Protein AF-A0A9Q1D8T6-F1 (afdb_monomer_lite)

Structure (mmCIF, N/CA/C/O backbone):
data_AF-A0A9Q1D8T6-F1
#
_entry.id   AF-A0A9Q1D8T6-F1
#
loop_
_atom_site.group_PDB
_atom_site.id
_atom_site.type_symbol
_atom_site.label_atom_id
_atom_site.label_alt_id
_atom_site.label_comp_id
_atom_site.label_asym_id
_atom_site.label_entity_id
_atom_site.label_seq_id
_atom_site.pdbx_PDB_ins_code
_atom_site.Cartn_x
_atom_site.Cartn_y
_atom_site.Cartn_z
_atom_site.occupancy
_atom_site.B_iso_or_equiv
_atom_site.auth_seq_id
_atom_site.auth_comp_id
_atom_site.auth_asym_id
_atom_site.auth_atom_id
_atom_site.pdbx_PDB_model_num
ATOM 1 N N . MET A 1 1 ? -10.146 -11.314 -1.560 1.00 46.00 1 MET A N 1
ATOM 2 C CA . MET A 1 1 ? -8.713 -11.671 -1.551 1.00 46.00 1 MET A CA 1
ATOM 3 C C . MET A 1 1 ? -7.975 -10.571 -2.296 1.00 46.00 1 MET A C 1
ATOM 5 O O . MET A 1 1 ? -8.291 -10.357 -3.461 1.00 46.00 1 MET A O 1
ATOM 9 N N . SER A 1 2 ? -7.112 -9.804 -1.622 1.00 64.94 2 SER A N 1
ATOM 10 C CA . SER A 1 2 ? -6.216 -8.854 -2.294 1.00 64.94 2 SER A CA 1
ATOM 11 C C . SER A 1 2 ? -5.113 -9.647 -2.996 1.00 64.94 2 SER A C 1
ATOM 13 O O . SER A 1 2 ? -4.632 -10.648 -2.467 1.00 64.94 2 SER A O 1
ATOM 15 N N . ARG A 1 3 ? -4.756 -9.252 -4.216 1.00 82.75 3 ARG A N 1
ATOM 16 C CA . ARG A 1 3 ? -3.687 -9.884 -4.991 1.00 82.75 3 ARG A CA 1
ATOM 17 C C . ARG A 1 3 ? -2.905 -8.792 -5.710 1.00 82.75 3 ARG A C 1
ATOM 19 O O . ARG A 1 3 ? -3.511 -7.893 -6.287 1.00 82.75 3 ARG A O 1
ATOM 26 N N . PHE A 1 4 ? -1.584 -8.890 -5.663 1.00 86.19 4 PHE A N 1
ATOM 27 C CA . PHE A 1 4 ? -0.689 -8.027 -6.424 1.00 86.19 4 PHE A CA 1
ATOM 28 C C . PHE A 1 4 ? -0.611 -8.478 -7.885 1.00 86.19 4 PHE A C 1
ATOM 30 O O . PHE A 1 4 ? -0.832 -9.652 -8.196 1.00 86.19 4 PHE A O 1
ATOM 37 N N . LEU A 1 5 ? -0.327 -7.537 -8.783 1.00 87.06 5 LEU A N 1
ATOM 38 C CA . LEU A 1 5 ? -0.050 -7.864 -10.175 1.00 87.06 5 LEU A CA 1
ATOM 39 C C . LEU A 1 5 ? 1.344 -8.466 -10.303 1.00 87.06 5 LEU A C 1
ATOM 41 O O . LEU A 1 5 ? 2.280 -8.045 -9.627 1.00 87.06 5 LEU A O 1
ATOM 45 N N . ASP A 1 6 ? 1.464 -9.435 -11.203 1.00 90.56 6 ASP A N 1
ATOM 46 C CA . ASP A 1 6 ? 2.762 -9.927 -11.639 1.00 90.56 6 ASP A CA 1
ATOM 47 C C . ASP A 1 6 ? 3.415 -8.854 -12.531 1.00 90.56 6 ASP A C 1
ATOM 49 O O . ASP A 1 6 ? 2.769 -8.315 -13.438 1.00 90.56 6 ASP A O 1
ATOM 53 N N . VAL A 1 7 ? 4.689 -8.555 -12.267 1.00 87.81 7 VAL A N 1
ATOM 54 C CA . VAL A 1 7 ? 5.493 -7.564 -12.999 1.00 87.81 7 VAL A CA 1
ATOM 55 C C . VAL A 1 7 ? 6.609 -8.282 -13.754 1.00 87.81 7 VAL A C 1
ATOM 57 O O . VAL A 1 7 ? 7.266 -9.167 -13.207 1.00 87.81 7 VAL A O 1
ATOM 60 N N . PHE A 1 8 ? 6.851 -7.881 -15.001 1.00 89.44 8 PHE A N 1
ATOM 61 C CA . PHE A 1 8 ? 7.901 -8.436 -15.856 1.00 89.44 8 PHE A CA 1
ATOM 62 C C . PHE A 1 8 ? 8.904 -7.357 -16.260 1.00 89.44 8 PHE A C 1
ATOM 64 O O . PHE A 1 8 ? 8.534 -6.198 -16.447 1.00 89.44 8 PHE A O 1
ATOM 71 N N . LEU A 1 9 ? 10.165 -7.749 -16.448 1.00 93.50 9 LEU A N 1
ATOM 72 C CA . LEU A 1 9 ? 11.193 -6.890 -17.032 1.00 93.50 9 LEU A CA 1
ATOM 73 C C . LEU A 1 9 ? 11.201 -7.037 -18.556 1.00 93.50 9 LEU A C 1
ATOM 75 O O . LEU A 1 9 ? 11.295 -8.144 -19.085 1.00 93.50 9 LEU A O 1
ATOM 79 N N . LEU A 1 10 ? 11.136 -5.909 -19.258 1.00 93.56 10 LEU A N 1
ATOM 80 C CA . LEU A 1 10 ? 11.205 -5.822 -20.711 1.00 93.56 10 LEU A CA 1
ATOM 81 C C . LEU A 1 10 ? 12.426 -5.000 -21.122 1.00 93.56 10 LEU A C 1
ATOM 83 O O . LEU A 1 10 ? 12.561 -3.840 -20.737 1.00 93.56 10 LEU A O 1
ATOM 87 N N . HIS A 1 11 ? 13.280 -5.576 -21.966 1.00 95.62 11 HIS A N 1
ATOM 88 C CA . HIS A 1 11 ? 14.377 -4.841 -22.587 1.00 95.62 11 HIS A CA 1
ATOM 89 C C . HIS A 1 11 ? 13.932 -4.225 -23.921 1.00 95.62 11 HIS A C 1
ATOM 91 O O . HIS A 1 11 ? 13.761 -4.923 -24.924 1.00 95.62 11 HIS A O 1
ATOM 97 N N . TRP A 1 12 ? 13.795 -2.900 -23.961 1.00 95.00 12 TRP A N 1
ATOM 98 C CA . TRP A 1 12 ? 13.541 -2.144 -25.183 1.00 95.00 12 TRP A CA 1
ATOM 99 C C . TRP A 1 12 ? 14.845 -1.905 -25.958 1.00 95.00 12 TRP A C 1
ATOM 101 O O . TRP A 1 12 ? 15.488 -0.864 -25.845 1.00 95.00 12 TRP A O 1
ATOM 111 N N . ARG A 1 13 ? 15.181 -2.851 -26.841 1.00 94.69 13 ARG A N 1
ATOM 112 C CA . ARG A 1 13 ? 16.441 -2.879 -27.611 1.00 94.69 13 ARG A CA 1
ATOM 113 C C . ARG A 1 13 ? 16.749 -1.613 -28.411 1.00 94.69 13 ARG A C 1
ATOM 115 O O . ARG A 1 13 ? 17.886 -1.171 -28.416 1.00 94.69 13 ARG A O 1
ATOM 122 N N . SER A 1 14 ? 15.766 -1.020 -29.092 1.00 96.12 14 SER A N 1
ATOM 123 C CA . SER A 1 14 ? 16.019 0.169 -29.925 1.00 96.12 14 SER A CA 1
ATOM 124 C C . SER A 1 14 ? 16.297 1.444 -29.120 1.00 96.12 14 SER A C 1
ATOM 126 O O . SER A 1 14 ? 16.675 2.451 -29.708 1.00 96.12 14 SER A O 1
ATOM 128 N N . ARG A 1 15 ? 16.050 1.428 -27.805 1.00 94.69 15 ARG A N 1
ATOM 129 C CA . ARG A 1 15 ? 16.310 2.539 -26.880 1.00 94.69 15 ARG A CA 1
ATOM 130 C C . ARG A 1 15 ? 17.326 2.185 -25.795 1.00 94.69 15 ARG A C 1
ATOM 132 O O . ARG A 1 15 ? 17.565 3.020 -24.935 1.00 94.69 15 ARG A O 1
ATOM 139 N N . ASP A 1 16 ? 17.873 0.970 -25.842 1.00 93.88 16 ASP A N 1
ATOM 140 C CA . ASP A 1 16 ? 18.776 0.413 -24.831 1.00 93.88 16 ASP A CA 1
ATOM 141 C C . ASP A 1 16 ? 18.278 0.657 -23.393 1.00 93.88 16 ASP A C 1
ATOM 143 O O . ASP A 1 16 ? 19.005 1.107 -22.512 1.00 93.88 16 ASP A O 1
ATOM 147 N N . GLN A 1 17 ? 16.977 0.434 -23.172 1.00 95.44 17 GLN A N 1
ATOM 148 C CA . GLN A 1 17 ? 16.306 0.761 -21.915 1.00 95.44 17 GLN A CA 1
ATOM 149 C C . GLN A 1 17 ? 15.572 -0.453 -21.345 1.00 95.44 17 GLN A C 1
ATOM 151 O O . GLN A 1 17 ? 14.870 -1.166 -22.065 1.00 95.44 17 GLN A O 1
ATOM 156 N N . TRP A 1 18 ? 15.677 -0.650 -20.032 1.00 92.81 18 TRP A N 1
ATOM 157 C CA . TRP A 1 18 ? 14.876 -1.617 -19.284 1.00 92.81 18 TRP A CA 1
ATOM 158 C C . TRP A 1 18 ? 13.606 -0.969 -18.740 1.00 92.81 18 TRP A C 1
ATOM 160 O O . TRP A 1 18 ? 13.641 0.140 -18.207 1.00 92.81 18 TRP A O 1
ATOM 170 N N . LEU A 1 19 ? 12.486 -1.672 -18.875 1.00 92.19 19 LEU A N 1
ATOM 171 C CA . LEU A 1 19 ? 11.174 -1.264 -18.389 1.00 92.19 19 LEU A CA 1
ATOM 172 C C . LEU A 1 19 ? 10.562 -2.363 -17.525 1.00 92.19 19 LEU A C 1
ATOM 174 O O . LEU A 1 19 ? 10.825 -3.546 -17.737 1.00 92.19 19 LEU A O 1
ATOM 178 N N . THR A 1 20 ? 9.685 -1.972 -16.608 1.00 92.94 20 THR A N 1
ATOM 179 C CA . THR A 1 20 ? 8.734 -2.883 -15.971 1.00 92.94 20 THR A CA 1
ATOM 180 C C . THR A 1 20 ? 7.401 -2.831 -16.710 1.00 92.94 20 THR A C 1
ATOM 182 O O . THR A 1 20 ? 6.950 -1.765 -17.129 1.00 92.94 20 THR A O 1
ATOM 185 N N . ILE A 1 21 ? 6.770 -3.989 -16.895 1.00 93.88 21 ILE A N 1
ATOM 186 C CA . ILE A 1 21 ? 5.439 -4.105 -17.494 1.00 93.88 21 ILE A CA 1
ATOM 187 C C . ILE A 1 21 ? 4.535 -4.961 -16.608 1.00 93.88 21 ILE A C 1
ATOM 189 O O . ILE A 1 21 ? 4.973 -5.956 -16.032 1.00 93.88 21 ILE A O 1
ATOM 193 N N . GLU A 1 22 ? 3.263 -4.591 -16.532 1.00 94.69 22 GLU A N 1
ATOM 194 C CA . GLU A 1 22 ? 2.232 -5.311 -15.785 1.00 94.69 22 GLU A CA 1
ATOM 195 C C . GLU A 1 22 ? 0.908 -5.314 -16.558 1.00 94.69 22 GLU A C 1
ATOM 197 O O . GLU A 1 22 ? 0.736 -4.609 -17.559 1.00 94.69 22 GLU A O 1
ATOM 202 N N . ARG A 1 23 ? -0.047 -6.137 -16.113 1.00 94.50 23 ARG A N 1
ATOM 203 C CA . ARG A 1 23 ? -1.380 -6.176 -16.723 1.00 94.50 23 ARG A CA 1
ATOM 204 C C . ARG A 1 23 ? -2.109 -4.853 -16.472 1.00 94.50 23 ARG A C 1
ATOM 206 O O . ARG A 1 23 ? -2.331 -4.489 -15.325 1.00 94.50 23 ARG A O 1
ATOM 213 N N . ASN A 1 24 ? -2.594 -4.212 -17.534 1.00 93.56 24 ASN A N 1
ATOM 214 C CA . ASN A 1 24 ? -3.459 -3.041 -17.400 1.00 93.56 24 ASN A CA 1
ATOM 215 C C . ASN A 1 24 ? -4.788 -3.409 -16.709 1.00 93.56 24 ASN A C 1
ATOM 217 O O . ASN A 1 24 ? -5.499 -4.313 -17.161 1.00 93.56 24 ASN A O 1
ATOM 221 N N . LEU A 1 25 ? -5.124 -2.702 -15.630 1.00 90.00 25 LEU A N 1
ATOM 222 C CA . LEU A 1 25 ? -6.384 -2.861 -14.912 1.00 90.00 25 LEU A CA 1
ATOM 223 C C . LEU A 1 25 ? -7.393 -1.813 -15.372 1.00 90.00 25 LEU A C 1
ATOM 225 O O . LEU A 1 25 ? -7.156 -0.613 -15.276 1.00 90.00 25 LEU A O 1
ATOM 229 N N . ASN A 1 26 ? -8.558 -2.275 -15.817 1.00 92.88 26 ASN A N 1
ATOM 230 C CA . ASN A 1 26 ? -9.668 -1.390 -16.146 1.00 92.88 26 ASN A CA 1
ATOM 231 C C . ASN A 1 26 ? -10.426 -0.999 -14.873 1.00 92.88 26 ASN A C 1
ATOM 233 O O . ASN A 1 26 ? -10.755 -1.861 -14.056 1.00 92.88 26 ASN A O 1
ATOM 237 N N . GLY A 1 27 ? -10.755 0.284 -14.734 1.00 91.50 27 GLY A N 1
ATOM 238 C CA . GLY A 1 27 ? -11.561 0.804 -13.631 1.00 91.50 27 GLY A CA 1
ATOM 239 C C . GLY A 1 27 ? -10.955 2.044 -12.982 1.00 91.50 27 GLY A C 1
ATOM 240 O O . GLY A 1 27 ? -10.040 2.669 -13.515 1.00 91.50 27 GLY A O 1
ATOM 241 N N . HIS A 1 28 ? -11.487 2.406 -11.816 1.00 91.38 28 HIS A N 1
ATOM 242 C CA . HIS A 1 28 ? -10.988 3.540 -11.048 1.00 91.38 28 HIS A CA 1
ATOM 243 C C . HIS A 1 28 ? -9.819 3.113 -10.169 1.00 91.38 28 HIS A C 1
ATOM 245 O O . HIS A 1 28 ? -9.995 2.397 -9.183 1.00 91.38 28 HIS A O 1
ATOM 251 N N . PHE A 1 29 ? -8.627 3.590 -10.516 1.00 91.44 29 PHE A N 1
ATOM 252 C CA . PHE A 1 29 ? -7.467 3.462 -9.651 1.00 91.44 29 PHE A CA 1
ATOM 253 C C . PHE A 1 29 ? -7.685 4.269 -8.366 1.00 91.44 29 PHE A C 1
ATOM 255 O O . PHE A 1 29 ? -8.030 5.452 -8.411 1.00 91.44 29 PHE A O 1
ATOM 262 N N . ARG A 1 30 ? -7.470 3.629 -7.215 1.00 90.62 30 ARG A N 1
ATOM 263 C CA . ARG A 1 30 ? -7.556 4.262 -5.899 1.00 90.62 30 ARG A CA 1
ATOM 264 C C . ARG A 1 30 ? -6.379 3.818 -5.045 1.00 90.62 30 ARG A C 1
ATOM 266 O O . ARG A 1 30 ? -6.080 2.630 -4.957 1.00 90.62 30 ARG A O 1
ATOM 273 N N . LYS A 1 31 ? -5.744 4.792 -4.401 1.00 91.38 31 LYS A N 1
ATOM 274 C CA . LYS A 1 31 ? -4.682 4.586 -3.420 1.00 91.38 31 LYS A CA 1
ATOM 275 C C . LYS A 1 31 ? -5.292 4.696 -2.020 1.00 91.38 31 LYS A C 1
ATOM 277 O O . LYS A 1 31 ? -5.897 5.717 -1.713 1.00 91.38 31 LYS A O 1
ATOM 282 N N . TYR A 1 32 ? -5.171 3.640 -1.217 1.00 91.19 32 TYR A N 1
ATOM 283 C CA . TYR A 1 32 ? -5.776 3.562 0.124 1.00 91.19 32 TYR A CA 1
ATOM 284 C C . TYR A 1 32 ? -4.839 4.046 1.229 1.00 91.19 32 TYR A C 1
ATOM 286 O O . TYR A 1 32 ? -5.290 4.575 2.240 1.00 91.19 32 TYR A O 1
ATOM 294 N N . ASN A 1 33 ? -3.536 3.890 1.020 1.00 90.69 33 ASN A N 1
ATOM 295 C CA . ASN A 1 33 ? -2.504 4.415 1.894 1.00 90.69 33 ASN A CA 1
ATOM 296 C C . ASN A 1 33 ? -1.286 4.879 1.094 1.00 90.69 33 ASN A C 1
ATOM 298 O O . ASN A 1 33 ? -1.129 4.546 -0.085 1.00 90.69 33 ASN A O 1
ATOM 302 N N . ASP A 1 34 ? -0.442 5.690 1.720 1.00 87.31 34 ASP A N 1
ATOM 303 C CA . ASP A 1 34 ? 0.819 6.153 1.153 1.00 87.31 34 ASP A CA 1
ATOM 304 C C . ASP A 1 34 ? 2.032 5.751 1.998 1.00 87.31 34 ASP A C 1
ATOM 306 O O . ASP A 1 34 ? 1.921 5.251 3.115 1.00 87.31 34 ASP A O 1
ATOM 310 N N . ASN A 1 35 ? 3.216 5.967 1.430 1.00 85.00 35 ASN A N 1
ATOM 311 C CA . ASN A 1 35 ? 4.495 5.639 2.049 1.00 85.00 35 ASN A CA 1
ATOM 312 C C . ASN A 1 35 ? 4.878 6.583 3.204 1.00 85.00 35 ASN A C 1
ATOM 314 O O . ASN A 1 35 ? 5.925 6.397 3.801 1.00 85.00 35 ASN A O 1
ATOM 318 N N . THR A 1 36 ? 4.057 7.581 3.544 1.00 84.00 36 THR A N 1
ATOM 319 C CA . THR A 1 36 ? 4.253 8.461 4.713 1.00 84.00 36 THR A CA 1
ATOM 320 C C . THR A 1 36 ? 3.343 8.077 5.888 1.00 84.00 36 THR A C 1
ATOM 322 O O . THR A 1 36 ? 3.231 8.810 6.882 1.00 84.00 36 THR A O 1
ATOM 325 N N . GLY A 1 37 ? 2.638 6.949 5.756 1.00 85.12 37 GLY A N 1
ATOM 326 C CA . GLY A 1 37 ? 1.653 6.462 6.713 1.00 85.12 37 GLY A CA 1
ATOM 327 C C . GLY A 1 37 ? 0.284 7.137 6.608 1.00 85.12 37 GLY A C 1
ATOM 328 O O . GLY A 1 37 ? -0.523 6.985 7.518 1.00 85.12 37 GLY A O 1
ATOM 329 N N . GLY A 1 38 ? 0.010 7.919 5.560 1.00 87.81 38 GLY A N 1
ATOM 330 C CA . GLY A 1 38 ? -1.331 8.446 5.312 1.00 87.81 38 GLY A CA 1
ATOM 331 C C . GLY A 1 38 ? -2.298 7.328 4.922 1.00 87.81 38 GLY A C 1
ATOM 332 O O . GLY A 1 38 ? -1.935 6.454 4.138 1.00 87.81 38 GLY A O 1
ATOM 333 N N . GLU A 1 39 ? -3.527 7.361 5.442 1.00 92.50 39 GLU A N 1
ATOM 334 C CA . GLU A 1 39 ? -4.595 6.406 5.116 1.00 92.50 39 GLU A CA 1
ATOM 335 C C . GLU A 1 39 ? -5.894 7.139 4.770 1.00 92.50 39 GLU A C 1
ATOM 337 O O . GLU A 1 39 ? -6.228 8.171 5.358 1.00 92.50 39 GLU A O 1
ATOM 342 N N . THR A 1 40 ? -6.658 6.589 3.828 1.00 92.62 40 THR A N 1
ATOM 343 C CA . THR A 1 40 ? -8.031 7.033 3.561 1.00 92.62 40 THR A CA 1
ATOM 344 C C . THR A 1 40 ? -8.981 6.533 4.647 1.00 92.62 40 THR A C 1
ATOM 346 O O . 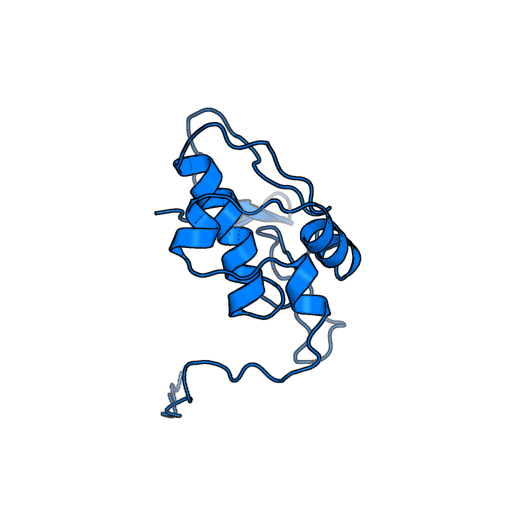THR A 1 40 ? -8.819 5.417 5.133 1.00 92.62 40 THR A O 1
ATOM 349 N N . SER A 1 41 ? -10.036 7.285 4.969 1.00 94.75 41 SER A N 1
ATOM 350 C CA . SER A 1 41 ? -11.126 6.761 5.804 1.00 94.75 41 SER A CA 1
ATOM 351 C C . SER A 1 41 ? -11.926 5.705 5.024 1.00 94.75 41 SER A C 1
ATOM 353 O O . SER A 1 41 ? -12.502 6.054 3.992 1.00 94.75 41 SER A O 1
ATOM 355 N N . PRO A 1 42 ? -11.974 4.437 5.475 1.00 93.81 42 PRO A N 1
ATOM 356 C CA . PRO A 1 42 ? -12.635 3.374 4.728 1.00 93.81 42 PRO A CA 1
ATOM 357 C C . PRO A 1 42 ? -14.156 3.543 4.765 1.00 93.81 42 PRO A C 1
ATOM 359 O O . PRO A 1 42 ? -14.736 3.774 5.826 1.00 93.81 42 PRO A O 1
ATOM 362 N N . VAL A 1 43 ? -14.814 3.380 3.616 1.00 94.75 43 VAL A N 1
ATOM 363 C CA . VAL A 1 43 ? -16.285 3.461 3.504 1.00 94.75 43 VAL A CA 1
ATOM 364 C C . VAL A 1 43 ? -16.958 2.100 3.315 1.00 94.75 43 VAL A C 1
ATOM 366 O O . VAL A 1 43 ? -18.185 2.007 3.316 1.00 94.75 43 VAL A O 1
ATOM 369 N N . CYS A 1 44 ? -16.184 1.026 3.140 1.00 93.38 44 CYS A N 1
ATOM 370 C CA . CYS A 1 44 ? -16.711 -0.334 3.047 1.00 93.38 44 CYS A CA 1
ATOM 371 C C . CYS A 1 44 ? -15.701 -1.387 3.528 1.00 93.38 44 CYS A C 1
ATOM 373 O O . CYS A 1 44 ? -14.508 -1.118 3.675 1.00 93.38 44 CYS A O 1
ATOM 375 N N . GLY A 1 45 ? -16.174 -2.624 3.713 1.00 92.69 45 GLY A N 1
ATOM 376 C CA . GLY A 1 45 ? -15.348 -3.727 4.214 1.00 92.69 45 GLY A CA 1
ATOM 377 C C . GLY A 1 45 ? -14.153 -4.089 3.321 1.00 92.69 45 GLY A C 1
ATOM 378 O O . GLY A 1 45 ? -13.148 -4.582 3.829 1.00 92.69 45 GLY A O 1
ATOM 379 N N . LEU A 1 46 ? -14.217 -3.820 2.010 1.00 92.00 46 LEU A N 1
ATOM 380 C CA . LEU A 1 46 ? -13.068 -4.012 1.120 1.00 92.00 46 LEU A CA 1
ATOM 381 C C . LEU A 1 46 ? -11.930 -3.048 1.475 1.00 92.00 46 LEU A C 1
ATOM 383 O O . LEU A 1 46 ? -10.787 -3.476 1.592 1.00 92.00 46 LEU A O 1
ATOM 387 N N . GLU A 1 47 ? -12.244 -1.770 1.683 1.00 93.69 47 GLU A N 1
ATOM 388 C CA . GLU A 1 47 ? -11.249 -0.752 2.035 1.00 93.69 47 GLU A CA 1
ATOM 389 C C . GLU A 1 47 ? -10.682 -1.006 3.433 1.00 93.69 47 GLU A C 1
ATOM 391 O O . GLU A 1 47 ? -9.468 -0.958 3.620 1.00 93.69 47 GLU A O 1
ATOM 396 N N . GLU A 1 48 ? -11.532 -1.401 4.390 1.00 94.88 48 GLU A N 1
ATOM 397 C CA . GLU A 1 48 ? -11.061 -1.855 5.703 1.00 94.88 48 GLU A CA 1
ATOM 398 C C . GLU A 1 48 ? -10.091 -3.036 5.591 1.00 94.88 48 GLU A C 1
ATOM 400 O O . GLU A 1 48 ? -9.097 -3.076 6.312 1.00 94.88 48 GLU A O 1
ATOM 405 N N . THR A 1 49 ? -10.367 -3.989 4.695 1.00 93.31 49 THR A N 1
ATOM 406 C CA . THR A 1 49 ? -9.507 -5.160 4.477 1.00 93.31 49 THR A CA 1
ATOM 407 C C . THR A 1 49 ? -8.156 -4.749 3.895 1.00 93.31 49 THR A C 1
ATOM 409 O O . THR A 1 49 ? -7.129 -5.273 4.321 1.00 93.31 49 THR A O 1
ATOM 412 N N . VAL A 1 50 ? -8.135 -3.811 2.942 1.00 92.31 50 VAL A N 1
ATOM 413 C CA . VAL A 1 50 ? -6.886 -3.314 2.342 1.00 92.31 50 VAL A CA 1
ATOM 414 C C . VAL A 1 50 ? -6.023 -2.592 3.379 1.00 92.31 50 VAL A C 1
ATOM 416 O O . VAL A 1 50 ? -4.825 -2.852 3.445 1.00 92.31 50 VAL A O 1
ATOM 419 N N . LEU A 1 51 ? -6.609 -1.750 4.233 1.00 93.38 51 LEU A N 1
ATOM 420 C CA . LEU A 1 51 ? -5.864 -1.066 5.299 1.00 93.38 51 LEU A CA 1
ATOM 421 C C . LEU A 1 51 ? -5.396 -2.039 6.393 1.00 93.38 51 LEU A C 1
ATOM 423 O O . LEU A 1 51 ? -4.248 -1.990 6.837 1.00 93.38 51 LEU A O 1
ATOM 427 N N . ALA A 1 52 ? -6.256 -2.981 6.791 1.00 93.62 52 ALA A N 1
ATOM 428 C CA . ALA A 1 52 ? -5.903 -4.012 7.765 1.00 93.62 52 ALA A CA 1
ATOM 429 C C . ALA A 1 52 ? -4.783 -4.932 7.262 1.00 93.62 52 ALA A C 1
ATOM 431 O O . ALA A 1 52 ? -4.017 -5.446 8.073 1.00 93.62 52 ALA A O 1
ATOM 432 N N . PHE A 1 53 ? -4.645 -5.115 5.944 1.00 92.06 53 PHE A N 1
ATOM 433 C CA . PHE A 1 53 ? -3.531 -5.861 5.364 1.00 92.06 53 PHE A CA 1
ATOM 434 C C . PHE A 1 53 ? -2.182 -5.195 5.668 1.00 92.06 53 PHE A C 1
ATOM 436 O O . PHE A 1 53 ? -1.263 -5.888 6.095 1.00 92.06 53 PHE A O 1
ATOM 443 N N . SER A 1 54 ? -2.062 -3.866 5.560 1.00 89.19 54 SER A N 1
ATOM 444 C CA . SER A 1 54 ? -0.830 -3.156 5.943 1.00 89.19 54 SER A CA 1
ATOM 445 C C . SER A 1 54 ? -0.495 -3.352 7.425 1.00 89.19 54 SER A C 1
ATOM 447 O O . SER A 1 54 ? 0.641 -3.688 7.760 1.00 89.19 54 SER A O 1
ATOM 449 N N . HIS A 1 55 ? -1.487 -3.271 8.315 1.00 91.56 55 HIS A N 1
ATOM 450 C CA . HIS A 1 55 ? -1.280 -3.563 9.738 1.00 91.56 55 HIS A CA 1
ATOM 451 C C . HIS A 1 55 ? -0.882 -5.031 9.965 1.00 91.56 55 HIS A C 1
ATOM 453 O O . HIS A 1 55 ? 0.076 -5.318 10.684 1.00 91.56 55 HIS A O 1
ATOM 459 N N . TRP A 1 56 ? -1.548 -5.977 9.305 1.00 90.81 56 TRP A N 1
ATOM 460 C CA . TRP A 1 56 ? -1.189 -7.389 9.395 1.00 90.81 56 TRP A CA 1
ATOM 461 C C . TRP A 1 56 ? 0.260 -7.632 8.957 1.00 90.81 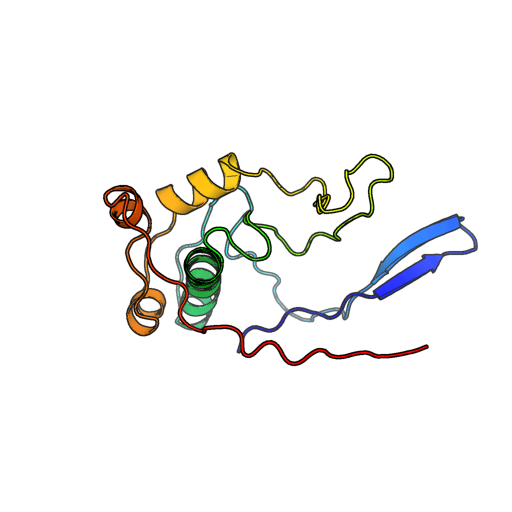56 TRP A C 1
ATOM 463 O O . TRP A 1 56 ? 0.990 -8.316 9.671 1.00 90.81 56 TRP A O 1
ATOM 473 N N . THR A 1 57 ? 0.714 -7.020 7.855 1.00 85.38 57 THR A N 1
ATOM 474 C CA . THR A 1 57 ? 2.115 -7.149 7.420 1.00 85.38 57 THR A CA 1
ATOM 475 C C . THR A 1 57 ? 3.087 -6.599 8.459 1.00 85.38 57 THR A C 1
ATOM 477 O O . THR A 1 57 ? 4.084 -7.254 8.746 1.00 85.38 57 THR A O 1
ATOM 480 N N . TYR A 1 58 ? 2.778 -5.464 9.098 1.00 85.00 58 TYR A N 1
ATOM 481 C CA . TYR A 1 58 ? 3.584 -4.944 10.204 1.00 85.00 58 TYR A CA 1
ATOM 482 C C . TYR A 1 58 ? 3.685 -5.949 11.357 1.00 85.00 58 TYR A C 1
ATOM 484 O O . TYR A 1 58 ? 4.777 -6.221 11.846 1.00 85.00 58 TYR A O 1
ATOM 492 N N . HIS A 1 59 ? 2.562 -6.536 11.775 1.00 82.31 59 HIS A N 1
ATOM 493 C CA . HIS A 1 59 ? 2.553 -7.493 12.879 1.00 82.31 59 HIS A CA 1
ATOM 494 C C . HIS A 1 59 ? 3.278 -8.799 12.525 1.00 82.31 59 HIS A C 1
ATOM 496 O O . HIS A 1 59 ? 3.971 -9.370 13.365 1.00 82.31 59 HIS A O 1
ATOM 502 N N . TYR A 1 60 ? 3.112 -9.282 11.293 1.00 80.56 60 TYR A N 1
ATOM 503 C CA . TYR A 1 60 ? 3.655 -10.562 10.848 1.00 80.56 60 TYR A CA 1
ATOM 504 C C . TYR A 1 60 ? 5.184 -10.540 10.728 1.00 80.56 60 TYR A C 1
ATOM 506 O O . TYR A 1 60 ? 5.848 -11.456 11.201 1.00 80.56 60 TYR A O 1
ATOM 514 N N . SER A 1 61 ? 5.756 -9.487 10.142 1.00 72.25 61 SER A N 1
ATOM 515 C CA . SER A 1 61 ? 7.204 -9.389 9.894 1.00 72.25 61 SER A CA 1
ATOM 516 C C . SER A 1 61 ? 7.939 -8.424 10.830 1.00 72.25 61 SER A C 1
ATOM 518 O O . SER A 1 61 ? 9.141 -8.226 10.679 1.00 72.25 61 SER A O 1
ATOM 520 N N . ARG A 1 62 ? 7.231 -7.804 11.785 1.00 60.88 62 ARG A N 1
ATOM 521 C CA . ARG A 1 62 ? 7.722 -6.707 12.644 1.00 60.88 62 ARG A CA 1
ATOM 522 C C . ARG A 1 62 ? 8.194 -5.469 11.861 1.00 60.88 62 ARG A C 1
ATOM 524 O O . ARG A 1 62 ? 8.964 -4.683 12.404 1.00 60.88 62 ARG A O 1
ATOM 531 N N . GLY A 1 63 ? 7.725 -5.295 10.619 1.00 56.34 63 GLY A N 1
ATOM 532 C CA . GLY A 1 63 ? 8.128 -4.172 9.764 1.00 56.34 63 GLY A CA 1
ATOM 533 C C . GLY A 1 63 ? 7.541 -4.117 8.346 1.00 56.34 63 GLY A C 1
ATOM 534 O O . GLY A 1 63 ? 8.040 -3.364 7.530 1.00 56.34 63 GLY A O 1
ATOM 535 N N . GLY A 1 64 ? 6.486 -4.858 7.996 1.00 54.34 64 GLY A N 1
ATOM 536 C CA . GLY A 1 64 ? 6.023 -4.917 6.599 1.00 54.34 64 GLY A CA 1
ATOM 537 C C . GLY A 1 64 ? 6.873 -5.871 5.752 1.00 54.34 64 GLY A C 1
ATOM 538 O O . GLY A 1 64 ? 7.805 -6.501 6.257 1.00 54.34 64 GLY A O 1
ATOM 539 N N . VAL A 1 65 ? 6.505 -6.087 4.490 1.00 44.00 65 VAL A N 1
ATOM 540 C CA . VAL A 1 65 ? 7.205 -7.034 3.604 1.00 44.00 65 VAL A CA 1
ATOM 541 C C . VAL A 1 65 ? 8.665 -6.582 3.444 1.00 44.00 65 VAL A C 1
ATOM 543 O O . VAL A 1 65 ? 8.953 -5.677 2.673 1.00 44.00 65 VAL A O 1
ATOM 546 N N . GLY A 1 66 ? 9.564 -7.200 4.218 1.00 45.62 66 GLY A N 1
ATOM 547 C CA . GLY A 1 66 ? 10.976 -6.827 4.305 1.00 45.62 66 GLY A CA 1
ATOM 548 C C . GLY A 1 66 ? 11.241 -5.579 5.155 1.00 45.62 66 GLY A C 1
ATOM 549 O O . GLY A 1 66 ? 11.681 -4.581 4.616 1.00 45.62 66 GLY A O 1
ATOM 550 N N . LEU A 1 67 ? 11.007 -5.655 6.471 1.00 40.66 67 LEU A N 1
ATOM 551 C CA . LEU A 1 67 ? 11.459 -4.720 7.527 1.00 40.66 67 LEU A CA 1
ATOM 552 C C . LEU A 1 67 ? 11.049 -3.233 7.440 1.00 40.66 67 LEU A C 1
ATOM 554 O O . LEU A 1 67 ? 11.055 -2.579 8.480 1.00 40.66 67 LEU A O 1
ATOM 558 N N . GLU A 1 68 ? 10.602 -2.719 6.297 1.00 42.75 68 GLU A N 1
ATOM 559 C CA . GLU A 1 68 ? 10.038 -1.376 6.144 1.00 42.75 68 GLU A CA 1
ATOM 560 C C . GLU A 1 68 ? 8.793 -1.397 5.235 1.00 42.75 68 GLU A C 1
ATOM 562 O O . GLU A 1 68 ? 8.628 -2.270 4.377 1.00 42.75 68 GLU A O 1
ATOM 567 N N . LEU A 1 69 ? 7.867 -0.450 5.442 1.00 42.31 69 LEU A N 1
ATOM 568 C CA . LEU A 1 69 ? 6.624 -0.339 4.668 1.00 42.31 69 LEU A CA 1
ATOM 569 C C . LEU A 1 69 ? 6.933 0.077 3.234 1.00 42.31 69 LEU A C 1
ATOM 571 O O . LEU A 1 69 ? 6.948 1.256 2.881 1.00 42.31 69 LEU A O 1
ATOM 575 N N . THR A 1 70 ? 7.167 -0.915 2.396 1.00 44.34 70 THR A N 1
ATOM 576 C CA . THR A 1 70 ? 7.462 -0.706 0.993 1.00 44.34 70 THR A CA 1
ATOM 577 C C . THR A 1 70 ? 6.158 -0.707 0.199 1.00 44.34 70 THR A C 1
ATOM 579 O O . THR A 1 70 ? 5.269 -1.544 0.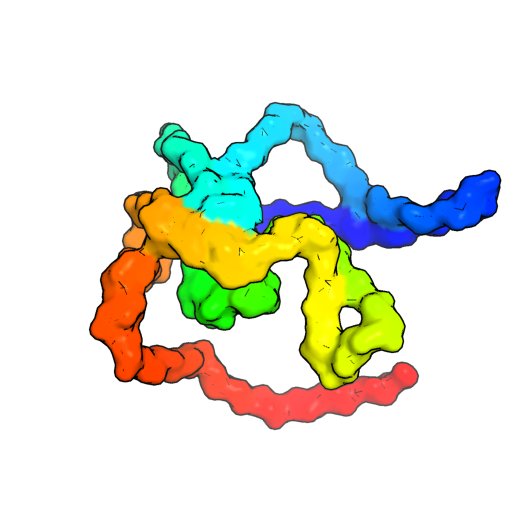379 1.00 44.34 70 THR A O 1
ATOM 582 N N . GLY A 1 71 ? 6.020 0.261 -0.711 1.00 43.91 71 GLY A N 1
ATOM 583 C CA . GLY A 1 71 ? 5.174 0.038 -1.880 1.00 43.91 71 GLY A CA 1
ATOM 584 C C . GLY A 1 71 ? 5.750 -1.124 -2.703 1.00 43.91 71 GLY A C 1
ATOM 585 O O . GLY A 1 71 ? 6.864 -1.570 -2.430 1.00 43.91 71 GLY A O 1
ATOM 586 N N . PRO A 1 72 ? 5.053 -1.619 -3.734 1.00 44.56 72 PRO A N 1
ATOM 587 C CA . PRO A 1 72 ? 5.636 -2.562 -4.685 1.00 44.56 72 PRO A CA 1
ATOM 588 C C . PRO A 1 72 ? 6.736 -1.859 -5.503 1.00 44.56 72 PRO A C 1
ATOM 590 O O . PRO A 1 72 ? 6.534 -1.461 -6.645 1.00 44.56 72 PRO A O 1
ATOM 593 N N . SER A 1 73 ? 7.895 -1.628 -4.897 1.00 46.47 73 SER A N 1
ATOM 594 C CA . SER A 1 73 ? 9.093 -1.112 -5.548 1.00 46.47 73 SER A CA 1
ATOM 595 C C . SER A 1 73 ? 10.029 -2.273 -5.832 1.00 46.47 73 SER A C 1
ATOM 597 O O . SER A 1 73 ? 10.277 -3.109 -4.965 1.00 46.47 73 SER A O 1
ATOM 599 N N . VAL A 1 74 ? 10.532 -2.312 -7.064 1.00 47.78 74 VAL A N 1
ATOM 600 C CA . VAL A 1 74 ? 11.555 -3.258 -7.509 1.00 47.78 74 VAL A CA 1
ATOM 601 C C . VAL A 1 74 ? 12.731 -3.191 -6.535 1.00 47.78 74 VAL A C 1
ATOM 603 O O . VAL A 1 74 ? 13.292 -2.116 -6.330 1.00 47.78 74 VAL A O 1
ATOM 606 N N . ILE A 1 75 ? 13.073 -4.327 -5.926 1.00 53.03 75 ILE A N 1
ATOM 607 C CA . ILE A 1 75 ? 14.331 -4.488 -5.195 1.00 53.03 75 ILE A CA 1
ATOM 608 C C . ILE A 1 75 ? 15.425 -4.440 -6.255 1.00 53.03 75 ILE A C 1
ATOM 610 O O . ILE A 1 75 ? 15.479 -5.299 -7.138 1.00 53.03 75 ILE A O 1
ATOM 614 N N . THR A 1 76 ? 16.244 -3.399 -6.223 1.00 47.62 76 THR A N 1
ATOM 615 C CA . THR A 1 76 ? 17.384 -3.284 -7.124 1.00 47.62 76 THR A CA 1
ATOM 616 C C . THR A 1 76 ? 18.566 -4.006 -6.496 1.00 47.62 76 THR A C 1
ATOM 618 O O . THR A 1 76 ? 18.807 -3.891 -5.301 1.00 47.62 76 THR A O 1
ATOM 621 N N . SER A 1 77 ? 19.316 -4.760 -7.292 1.00 43.03 77 SER A N 1
ATOM 622 C CA . SER A 1 77 ? 20.666 -5.174 -6.912 1.00 43.03 77 SER A CA 1
ATOM 623 C C . SER A 1 77 ? 21.555 -3.947 -7.068 1.00 43.03 77 SER A C 1
ATOM 625 O O . SER A 1 77 ? 22.005 -3.672 -8.177 1.00 43.03 77 SER A O 1
ATOM 627 N N . ASP A 1 78 ? 21.744 -3.160 -6.012 1.00 47.28 78 ASP A N 1
ATOM 628 C CA . ASP A 1 78 ? 22.788 -2.140 -6.041 1.00 47.28 78 ASP A CA 1
ATOM 629 C C . ASP A 1 78 ? 24.134 -2.852 -5.848 1.00 47.28 78 ASP A C 1
ATOM 631 O O . ASP A 1 78 ? 24.357 -3.515 -4.837 1.00 47.28 78 ASP A O 1
ATOM 635 N N . ASP A 1 79 ? 25.061 -2.703 -6.799 1.00 50.31 79 ASP A N 1
ATOM 636 C CA . ASP A 1 79 ? 26.398 -3.334 -6.767 1.00 50.31 79 ASP A CA 1
ATOM 637 C C . ASP A 1 79 ? 27.264 -2.883 -5.566 1.00 50.31 79 ASP A C 1
ATOM 639 O O . ASP A 1 79 ? 28.392 -3.344 -5.383 1.00 50.31 79 ASP A O 1
ATOM 643 N N . LYS A 1 80 ? 26.760 -1.947 -4.752 1.00 52.16 80 LYS A N 1
ATOM 644 C CA . LYS A 1 80 ? 27.415 -1.398 -3.556 1.00 52.16 80 LYS A CA 1
ATOM 645 C C . LYS A 1 80 ? 26.820 -1.898 -2.239 1.00 52.16 80 LYS A C 1
ATOM 647 O O . LYS A 1 80 ? 27.344 -1.544 -1.182 1.00 52.16 80 LYS A O 1
ATOM 652 N N . SER A 1 81 ? 25.749 -2.684 -2.288 1.00 51.00 81 SER A N 1
ATOM 653 C CA . SER A 1 81 ? 25.117 -3.276 -1.111 1.00 51.00 81 SER A CA 1
ATOM 654 C C . SER A 1 81 ? 25.946 -4.452 -0.605 1.00 51.00 81 SER A C 1
ATOM 656 O O . SER A 1 81 ? 26.458 -5.256 -1.386 1.00 51.00 81 SER A O 1
ATOM 658 N N . SER A 1 82 ? 26.088 -4.567 0.714 1.00 51.53 82 SER A N 1
ATOM 659 C CA . SER A 1 82 ? 26.698 -5.754 1.308 1.00 51.53 82 SER A CA 1
ATOM 660 C C . SER A 1 82 ? 25.857 -7.000 0.964 1.00 51.53 82 SER A C 1
ATOM 662 O O . SER A 1 82 ? 24.639 -6.879 0.806 1.00 51.53 82 SER A O 1
ATOM 664 N N . PRO A 1 83 ? 26.447 -8.204 0.811 1.00 46.50 83 PRO A N 1
ATOM 665 C CA . PRO A 1 83 ? 25.669 -9.418 0.572 1.00 46.50 83 PRO A CA 1
ATOM 666 C C . PRO A 1 83 ? 24.678 -9.640 1.725 1.00 46.50 83 PRO A C 1
ATOM 668 O O . PRO A 1 83 ? 25.077 -10.039 2.817 1.00 46.50 83 PRO A O 1
ATOM 671 N N . GLY A 1 84 ? 23.397 -9.348 1.489 1.00 53.03 84 GLY A N 1
ATOM 672 C CA . GLY A 1 84 ? 22.332 -9.400 2.498 1.00 53.03 84 GLY A CA 1
ATOM 673 C C . GLY A 1 84 ? 21.538 -8.099 2.664 1.00 53.03 84 GLY A C 1
ATOM 674 O O . GLY A 1 84 ? 20.414 -8.160 3.157 1.00 53.03 84 GLY A O 1
ATOM 675 N N . ASP A 1 85 ? 22.058 -6.958 2.203 1.00 52.88 85 ASP A N 1
ATOM 676 C CA . ASP A 1 85 ? 21.300 -5.704 2.155 1.00 52.88 85 ASP A CA 1
ATOM 677 C C . ASP A 1 85 ? 20.395 -5.685 0.921 1.00 52.88 85 ASP A C 1
ATOM 679 O O . ASP A 1 85 ? 20.850 -5.556 -0.217 1.00 52.88 85 ASP A O 1
ATOM 683 N N . LEU A 1 86 ? 19.087 -5.802 1.147 1.00 56.56 86 LEU A N 1
ATOM 684 C CA . LEU A 1 86 ? 18.090 -5.556 0.111 1.00 56.56 86 LEU A CA 1
ATOM 685 C C . LEU A 1 86 ? 18.038 -4.046 -0.152 1.00 56.56 86 LEU A C 1
ATOM 687 O O . LEU A 1 86 ? 17.559 -3.285 0.687 1.00 56.56 86 LEU A O 1
ATOM 691 N N . ALA A 1 87 ? 18.513 -3.599 -1.315 1.00 58.94 87 ALA A N 1
ATOM 692 C CA . ALA A 1 87 ? 18.327 -2.212 -1.723 1.00 58.94 87 ALA A CA 1
ATOM 693 C C . ALA A 1 87 ? 16.899 -2.025 -2.252 1.00 58.94 87 ALA A C 1
ATOM 695 O O . ALA A 1 87 ? 16.516 -2.501 -3.326 1.00 58.94 87 ALA A O 1
ATOM 696 N N . PHE A 1 88 ? 16.084 -1.346 -1.451 1.00 66.56 88 PHE A N 1
ATOM 697 C CA . PHE A 1 88 ? 14.748 -0.935 -1.850 1.00 66.56 88 PHE A CA 1
ATOM 698 C C . PHE A 1 88 ? 14.812 0.245 -2.817 1.00 66.56 88 PHE A C 1
ATOM 700 O O . PHE A 1 88 ? 15.714 1.079 -2.760 1.00 66.56 88 PHE A O 1
ATOM 707 N N . GLY A 1 89 ? 13.812 0.336 -3.694 1.00 69.06 89 GLY A N 1
ATOM 708 C CA . GLY A 1 89 ? 13.678 1.474 -4.594 1.00 69.06 89 GLY A CA 1
ATOM 709 C C . GLY A 1 89 ? 13.520 2.813 -3.847 1.00 69.06 89 GLY A C 1
ATOM 710 O O . GLY A 1 89 ? 13.158 2.843 -2.669 1.00 69.06 89 GLY A O 1
ATOM 711 N N . PRO A 1 90 ? 13.681 3.946 -4.551 1.00 72.25 90 PRO A N 1
ATOM 712 C CA . PRO A 1 90 ? 13.734 5.296 -3.968 1.00 72.25 90 PRO A CA 1
ATOM 713 C C . PRO A 1 90 ? 12.442 5.754 -3.266 1.00 72.25 90 PRO A C 1
ATOM 715 O O . PRO A 1 90 ? 12.400 6.834 -2.686 1.00 72.25 90 PRO A O 1
ATOM 718 N N . ALA A 1 91 ? 11.369 4.965 -3.347 1.00 74.44 91 ALA A N 1
ATOM 719 C CA . ALA A 1 91 ? 10.104 5.229 -2.670 1.00 74.44 91 ALA A CA 1
ATOM 720 C C . ALA A 1 91 ? 10.086 4.762 -1.203 1.00 74.44 91 ALA A C 1
ATOM 722 O O . ALA A 1 91 ? 9.135 5.088 -0.485 1.00 74.44 91 ALA A O 1
ATOM 723 N N . ASN A 1 92 ? 11.094 3.999 -0.768 1.00 75.44 92 ASN A N 1
ATOM 724 C CA . ASN A 1 92 ? 11.232 3.597 0.622 1.00 75.44 92 ASN A CA 1
ATOM 725 C C . ASN A 1 92 ? 11.751 4.775 1.469 1.00 75.44 92 ASN A C 1
ATOM 727 O O . ASN A 1 92 ? 12.837 5.288 1.217 1.00 75.44 92 ASN A O 1
ATOM 731 N N . LEU A 1 93 ? 10.958 5.208 2.454 1.00 77.69 93 LEU A N 1
ATOM 732 C CA . LEU A 1 93 ? 11.312 6.287 3.394 1.00 77.69 93 LEU A CA 1
ATOM 733 C C . LEU A 1 93 ? 11.756 5.748 4.765 1.00 77.69 93 LEU A C 1
ATOM 735 O O . LEU A 1 93 ? 11.915 6.512 5.714 1.00 77.69 93 LEU A O 1
ATOM 739 N N . GLY A 1 94 ? 11.903 4.433 4.867 1.00 77.00 94 GLY A N 1
ATOM 740 C CA . GLY A 1 94 ? 12.353 3.712 6.039 1.00 77.00 94 GLY A CA 1
ATOM 741 C C . GLY A 1 94 ? 11.620 4.005 7.341 1.00 77.00 94 GLY A C 1
ATOM 742 O O . GLY A 1 94 ? 10.385 4.051 7.372 1.00 77.00 94 GLY A O 1
ATOM 743 N N . ASP A 1 95 ? 12.368 4.202 8.426 1.00 81.12 95 ASP A N 1
ATOM 744 C CA . ASP A 1 95 ? 11.826 4.443 9.770 1.00 81.12 95 ASP A CA 1
ATOM 745 C C . ASP A 1 95 ? 10.789 5.580 9.831 1.00 81.12 95 ASP A C 1
ATOM 747 O O . ASP A 1 95 ? 9.833 5.501 10.606 1.00 81.12 95 ASP A O 1
ATOM 751 N N . GLU A 1 96 ? 10.916 6.617 8.998 1.00 82.06 96 GLU A N 1
ATOM 752 C CA . GLU A 1 96 ? 9.940 7.715 8.928 1.00 82.06 96 GLU A CA 1
ATOM 753 C C . GLU A 1 96 ? 8.579 7.233 8.403 1.00 82.06 96 GLU A C 1
ATOM 755 O O . GLU A 1 96 ? 7.533 7.582 8.962 1.00 82.06 96 GLU A O 1
ATOM 760 N N . ALA A 1 97 ? 8.573 6.370 7.377 1.00 82.19 97 ALA A N 1
ATOM 761 C CA . ALA A 1 97 ? 7.349 5.725 6.89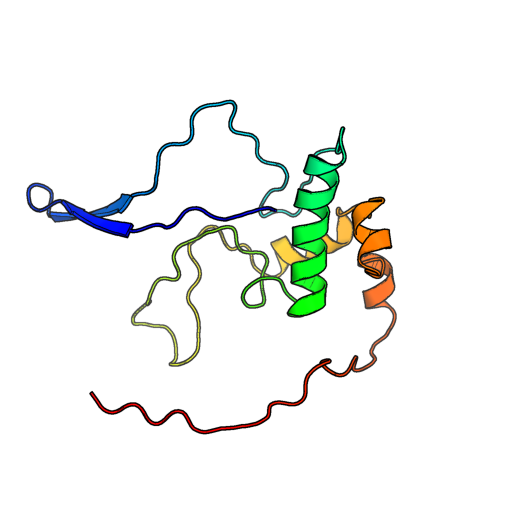2 1.00 82.19 97 ALA A CA 1
ATOM 762 C C . ALA A 1 97 ? 6.713 4.881 7.995 1.00 82.19 97 ALA A C 1
ATOM 764 O O . ALA A 1 97 ? 5.501 4.944 8.229 1.00 82.19 97 ALA A O 1
ATOM 765 N N . MET A 1 98 ? 7.549 4.108 8.690 1.00 82.50 98 MET A N 1
ATOM 766 C CA . MET A 1 98 ? 7.114 3.206 9.745 1.00 82.50 98 MET A CA 1
ATOM 767 C C . MET A 1 98 ? 6.494 3.964 10.917 1.00 82.50 98 MET A C 1
ATOM 769 O O . MET A 1 98 ? 5.400 3.641 11.387 1.00 82.50 98 MET A O 1
ATOM 773 N N . HIS A 1 99 ? 7.171 5.014 11.371 1.00 85.50 99 HIS A N 1
ATOM 774 C CA . HIS A 1 99 ? 6.699 5.855 12.454 1.00 85.50 99 HIS A CA 1
ATOM 775 C C . HIS A 1 99 ? 5.412 6.586 12.068 1.00 85.50 99 HIS A C 1
ATOM 777 O O . HIS A 1 99 ? 4.455 6.611 12.848 1.00 85.50 99 HIS A O 1
ATOM 783 N N . GLY A 1 100 ? 5.354 7.112 10.841 1.00 88.00 100 GLY A N 1
ATOM 784 C CA . GLY A 1 100 ? 4.154 7.717 10.278 1.00 88.00 100 GLY A CA 1
ATOM 785 C C . GLY A 1 100 ? 2.967 6.758 10.310 1.00 88.00 100 GLY A C 1
ATOM 786 O O . GLY A 1 100 ? 1.895 7.129 10.787 1.00 88.00 100 GLY A O 1
ATOM 787 N N . PHE A 1 101 ? 3.166 5.513 9.880 1.00 90.00 101 PHE A N 1
ATOM 788 C CA . PHE A 1 101 ? 2.125 4.490 9.888 1.00 90.00 101 PHE A CA 1
ATOM 789 C C . PHE A 1 101 ? 1.644 4.144 11.300 1.00 90.00 101 PHE A C 1
ATOM 791 O O . PHE A 1 101 ? 0.444 4.177 11.554 1.00 90.00 101 PHE A O 1
ATOM 798 N N . ILE A 1 102 ? 2.555 3.888 12.246 1.00 89.25 102 ILE A N 1
ATOM 799 C CA . ILE A 1 102 ? 2.199 3.563 13.640 1.00 89.25 102 ILE A CA 1
ATOM 800 C C . ILE A 1 102 ? 1.357 4.675 14.276 1.00 89.25 102 ILE A C 1
ATOM 802 O O . ILE A 1 102 ? 0.421 4.392 15.026 1.00 89.25 102 ILE A O 1
ATOM 806 N N . LEU A 1 103 ? 1.691 5.938 14.004 1.00 90.94 103 LEU A N 1
ATOM 807 C CA . LEU A 1 103 ? 0.985 7.081 14.581 1.00 90.94 103 LEU A CA 1
ATOM 808 C C . LEU A 1 103 ? -0.381 7.333 13.938 1.00 90.94 103 LEU A C 1
ATOM 810 O O . LEU A 1 103 ? -1.315 7.720 14.644 1.00 90.94 103 LEU A O 1
ATOM 814 N N . LYS A 1 104 ? -0.485 7.161 12.617 1.00 91.62 104 LYS A N 1
ATOM 815 C CA . LYS A 1 104 ? -1.659 7.564 11.831 1.00 91.62 104 LYS A CA 1
ATOM 816 C C . LYS A 1 104 ? -2.668 6.434 11.622 1.00 91.62 104 LYS A C 1
ATOM 818 O O . LYS A 1 104 ? -3.853 6.727 11.457 1.00 91.62 104 LYS A O 1
ATOM 823 N N . HIS A 1 105 ? -2.234 5.173 11.655 1.00 93.62 105 HIS A N 1
ATOM 824 C CA . HIS A 1 105 ? -3.120 4.036 11.422 1.00 93.62 105 HIS A CA 1
ATOM 825 C C . HIS A 1 105 ? -4.248 3.988 12.452 1.00 93.62 105 HIS A C 1
ATOM 827 O O . HIS A 1 105 ? -4.030 4.052 13.667 1.00 93.62 105 HIS A O 1
ATOM 833 N N . THR A 1 106 ? -5.470 3.813 11.958 1.00 93.81 106 THR A N 1
ATOM 834 C CA . THR A 1 106 ? -6.651 3.619 12.800 1.00 93.81 106 THR A CA 1
ATOM 835 C C . THR A 1 106 ? -7.195 2.215 12.588 1.00 93.81 106 THR A C 1
ATOM 837 O O . THR A 1 106 ? -7.645 1.866 11.499 1.00 93.81 106 THR A O 1
ATOM 840 N N . CYS A 1 107 ? -7.178 1.397 13.645 1.00 94.69 107 CYS A N 1
ATOM 841 C CA . CYS A 1 107 ? -7.692 0.031 13.572 1.00 94.69 107 CYS A CA 1
ATOM 842 C C . CYS A 1 107 ? -9.179 0.008 13.195 1.00 94.69 107 CYS A C 1
ATOM 844 O O . CYS A 1 107 ? -9.998 0.704 13.795 1.00 94.69 107 CYS A O 1
ATOM 846 N N . THR A 1 108 ? -9.519 -0.850 12.235 1.00 94.44 108 THR A N 1
ATOM 847 C CA . THR A 1 108 ? -10.886 -1.075 11.748 1.00 94.44 108 THR A CA 1
ATOM 848 C C . THR A 1 108 ? -11.462 -2.384 12.295 1.00 94.44 108 THR A C 1
ATOM 850 O O . THR A 1 108 ? -10.781 -3.141 12.999 1.00 94.44 108 THR A O 1
ATOM 853 N N . SER A 1 109 ? -12.709 -2.706 11.926 1.00 95.19 109 SER A N 1
ATOM 854 C CA . SER A 1 109 ? -13.318 -4.000 12.266 1.00 95.19 109 SER A CA 1
ATOM 855 C C . SER A 1 109 ? -12.508 -5.185 11.721 1.00 95.19 109 SER A C 1
ATOM 857 O O . SER A 1 109 ? -12.455 -6.246 12.346 1.00 95.19 109 SER A O 1
ATOM 859 N N . CYS A 1 110 ? -11.833 -5.004 10.582 1.00 95.50 110 CYS A N 1
ATOM 860 C CA . CYS A 1 110 ? -10.977 -6.023 9.984 1.00 95.50 110 CYS A CA 1
ATOM 861 C C . CYS A 1 110 ? -9.710 -6.276 10.813 1.00 95.50 110 CYS A C 1
ATOM 863 O O . CYS A 1 110 ? -9.348 -7.434 11.005 1.00 95.50 110 CYS A O 1
ATOM 865 N N . CYS A 1 111 ? 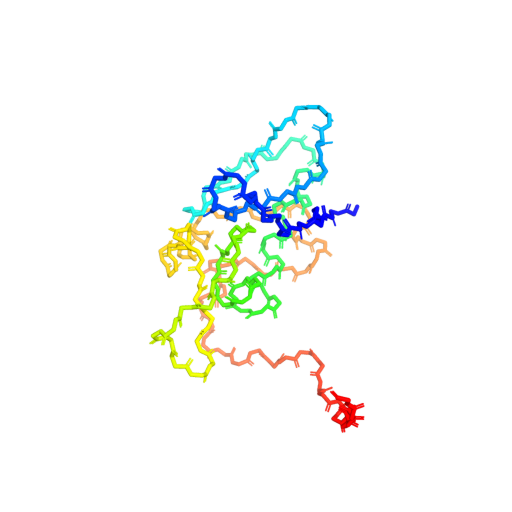-9.092 -5.238 11.390 1.00 94.81 111 CYS A N 1
ATOM 866 C CA . CYS A 1 111 ? -7.954 -5.407 12.304 1.00 94.81 111 CYS A CA 1
ATOM 867 C C . CYS A 1 111 ? -8.343 -6.245 13.534 1.00 94.81 111 CYS A C 1
ATOM 869 O O . CYS A 1 111 ? -7.602 -7.141 13.936 1.00 94.81 111 CYS A O 1
ATOM 871 N N . ALA A 1 112 ? -9.537 -6.002 14.087 1.00 94.81 112 ALA A N 1
ATOM 872 C CA . ALA A 1 112 ? -10.058 -6.758 15.226 1.00 94.81 112 ALA A CA 1
ATOM 873 C C . ALA A 1 112 ? -10.343 -8.229 14.875 1.00 94.81 112 ALA A C 1
ATOM 875 O O . ALA A 1 112 ? -9.980 -9.119 15.638 1.00 94.81 112 ALA A O 1
ATOM 876 N N . LYS A 1 113 ? -10.934 -8.503 13.701 1.00 95.75 113 LYS A N 1
ATOM 877 C CA . LYS A 1 113 ? -11.168 -9.877 13.206 1.00 95.75 113 LYS A CA 1
ATOM 878 C C . LYS A 1 113 ? -9.871 -10.660 12.987 1.00 95.75 113 LYS A C 1
ATOM 880 O O . LYS A 1 113 ? -9.875 -11.879 13.108 1.00 95.75 113 LYS A O 1
ATOM 885 N N . LEU A 1 114 ? -8.784 -9.961 12.666 1.00 92.00 114 LEU A N 1
ATOM 886 C CA . LEU A 1 114 ? -7.439 -10.523 12.532 1.00 92.00 114 LEU A CA 1
ATOM 887 C C . LEU A 1 114 ? -6.676 -10.587 13.869 1.00 92.00 114 LEU A C 1
ATOM 889 O O . LEU A 1 114 ? -5.508 -10.966 13.875 1.00 92.00 114 LEU A O 1
ATOM 893 N N . CYS A 1 115 ? -7.310 -10.218 14.988 1.00 93.75 115 CYS A N 1
ATOM 894 C CA . CYS A 1 115 ? -6.710 -10.181 16.324 1.00 93.75 115 CYS A CA 1
ATOM 895 C C . CYS A 1 115 ? -5.434 -9.321 16.412 1.00 93.75 115 CYS A C 1
ATOM 897 O O . CYS A 1 115 ? -4.517 -9.634 17.173 1.00 93.75 115 CYS A O 1
ATOM 899 N N . LEU A 1 116 ? -5.365 -8.231 15.642 1.00 90.38 116 LEU A N 1
ATOM 900 C CA . LEU A 1 116 ? -4.211 -7.334 15.635 1.00 90.38 116 LEU A CA 1
ATOM 901 C C . LEU A 1 116 ? -4.277 -6.347 16.806 1.00 90.38 116 LEU A C 1
ATOM 903 O O . LEU A 1 116 ? -5.306 -5.715 17.055 1.00 90.38 116 LEU A O 1
ATOM 907 N N . SER A 1 117 ? -3.161 -6.198 17.517 1.00 90.75 117 SER A N 1
ATOM 908 C CA . SER A 1 117 ? -3.037 -5.237 18.619 1.00 90.75 117 SER A CA 1
ATOM 909 C C . SER A 1 117 ? -2.894 -3.807 18.101 1.00 90.75 117 SER A C 1
ATOM 911 O O . SER A 1 117 ? -2.258 -3.585 17.081 1.00 90.75 117 SER A O 1
ATOM 913 N N . ASP A 1 118 ? -3.421 -2.814 18.826 1.00 89.50 118 ASP A N 1
ATOM 914 C CA . ASP A 1 118 ? -3.211 -1.401 18.470 1.00 89.50 118 ASP A CA 1
ATOM 915 C C . ASP A 1 118 ? -1.705 -1.079 18.428 1.00 89.50 118 ASP A C 1
ATOM 917 O O . ASP A 1 118 ? -0.991 -1.242 19.426 1.00 89.50 118 ASP A O 1
ATOM 921 N N . LEU A 1 119 ? -1.244 -0.593 17.273 1.00 87.12 119 LEU A N 1
ATOM 922 C CA . LEU A 1 119 ? 0.159 -0.285 16.991 1.00 87.12 119 LEU A CA 1
ATOM 923 C C . LEU A 1 119 ? 0.779 0.670 18.016 1.00 87.12 119 LEU A C 1
ATOM 925 O O . LEU A 1 119 ? 1.935 0.504 18.409 1.00 87.12 119 LEU A O 1
ATOM 929 N N . ARG A 1 120 ? 0.005 1.638 18.515 1.00 85.88 120 ARG A N 1
ATOM 930 C CA . ARG A 1 120 ? 0.484 2.639 19.480 1.00 85.88 120 ARG A CA 1
ATOM 931 C C . ARG A 1 120 ? 0.656 2.044 20.873 1.00 85.88 120 ARG A C 1
ATOM 933 O O . ARG A 1 120 ? 1.497 2.506 21.639 1.00 85.88 120 ARG A O 1
ATOM 940 N N . LYS A 1 121 ? -0.114 1.001 21.201 1.00 78.50 121 LYS A N 1
ATOM 941 C CA . LYS A 1 121 ? -0.019 0.285 22.482 1.00 78.50 121 LYS A CA 1
ATOM 942 C C . LYS A 1 121 ? 1.107 -0.747 22.477 1.00 78.50 121 LYS A C 1
ATOM 944 O O . LYS A 1 121 ? 1.721 -0.969 23.516 1.00 78.50 121 LYS A O 1
ATOM 949 N N . ALA A 1 122 ? 1.424 -1.331 21.322 1.00 65.44 122 ALA A N 1
ATOM 950 C CA . ALA A 1 122 ? 2.499 -2.315 21.188 1.00 65.44 122 ALA A CA 1
ATOM 951 C C . ALA A 1 122 ? 3.893 -1.752 21.546 1.00 65.44 122 ALA A C 1
ATOM 953 O O . ALA A 1 122 ? 4.740 -2.491 22.042 1.00 65.44 122 ALA A O 1
ATOM 954 N N . LYS A 1 123 ? 4.121 -0.437 21.388 1.00 56.88 123 LYS A N 1
ATOM 955 C CA . LYS A 1 123 ? 5.380 0.235 21.776 1.00 56.88 123 LYS A CA 1
ATOM 956 C C . LYS A 1 123 ? 5.628 0.236 23.297 1.00 56.88 123 LYS A C 1
ATOM 958 O O . LYS A 1 123 ? 6.761 0.437 23.724 1.00 56.88 123 LYS A O 1
ATOM 963 N N . ALA A 1 124 ? 4.595 0.002 24.113 1.00 41.50 124 ALA A N 1
ATOM 964 C CA . ALA A 1 124 ? 4.685 0.033 25.575 1.00 41.50 124 ALA A CA 1
ATOM 965 C C . ALA A 1 124 ? 5.183 -1.280 26.215 1.00 41.50 124 ALA A C 1
ATOM 967 O O . ALA A 1 124 ? 5.437 -1.295 27.418 1.00 41.50 124 ALA A O 1
ATOM 968 N N . LEU A 1 125 ? 5.356 -2.370 25.451 1.00 36.75 125 LEU A N 1
ATOM 969 C CA . LEU A 1 125 ? 5.930 -3.621 25.960 1.00 36.75 125 LEU A CA 1
ATOM 970 C C . LEU A 1 125 ? 7.290 -3.910 25.295 1.00 36.75 125 LEU A C 1
ATOM 972 O O . LEU A 1 125 ? 7.325 -4.360 24.148 1.00 36.75 125 LEU A O 1
ATOM 976 N N . PRO A 1 126 ? 8.427 -3.750 25.998 1.00 38.81 126 PRO A N 1
ATOM 977 C CA . PRO A 1 126 ? 9.686 -4.338 25.566 1.00 38.81 126 PRO A CA 1
ATOM 978 C C . PRO A 1 126 ? 9.651 -5.830 25.925 1.00 38.81 126 PRO A C 1
ATOM 980 O O . PRO A 1 126 ? 10.197 -6.263 26.934 1.00 38.81 126 PRO A O 1
ATOM 983 N N . GLY A 1 127 ? 8.934 -6.631 25.137 1.00 33.44 127 GLY A N 1
ATOM 984 C CA . GLY A 1 127 ? 8.756 -8.057 25.401 1.00 33.44 127 GLY A CA 1
ATOM 985 C C . GLY A 1 127 ? 8.775 -8.862 24.113 1.00 33.44 127 GLY A C 1
ATOM 986 O O . GLY A 1 127 ? 7.946 -8.651 23.235 1.00 33.44 127 GLY A O 1
ATOM 987 N N . LYS A 1 128 ? 9.739 -9.781 23.999 1.00 37.38 128 LYS A N 1
ATOM 988 C CA . LYS A 1 128 ? 9.863 -10.772 22.921 1.00 37.38 128 LYS A CA 1
ATOM 989 C C . LYS A 1 128 ? 8.525 -11.495 22.697 1.00 37.38 128 LYS A C 1
ATOM 991 O O . LYS A 1 128 ? 8.196 -12.412 23.444 1.00 37.38 128 LYS A O 1
ATOM 996 N N . ILE A 1 129 ? 7.786 -11.127 21.653 1.00 46.22 129 ILE A N 1
ATOM 997 C CA . ILE A 1 129 ? 6.737 -11.990 21.104 1.00 46.22 129 ILE A CA 1
ATOM 998 C C . ILE A 1 129 ? 7.469 -13.033 20.260 1.00 46.22 129 ILE A C 1
ATOM 1000 O O . ILE A 1 129 ? 8.170 -12.680 19.310 1.00 46.22 129 ILE A O 1
ATOM 1004 N N . LYS A 1 130 ? 7.395 -14.300 20.678 1.00 29.88 130 LYS A N 1
ATOM 1005 C CA . LYS A 1 130 ? 7.987 -15.421 19.942 1.00 29.88 130 LYS A CA 1
ATOM 1006 C C . LYS A 1 130 ? 7.329 -15.509 18.557 1.00 29.88 130 LYS A C 1
ATOM 1008 O O . LYS A 1 130 ? 6.105 -15.382 18.497 1.00 29.88 130 LYS A O 1
ATOM 1013 N N . PRO A 1 131 ? 8.091 -15.733 17.472 1.00 35.78 131 PRO A N 1
ATOM 1014 C CA . PRO A 1 131 ? 7.487 -16.074 16.193 1.00 35.78 131 PRO A CA 1
ATOM 1015 C C . PRO A 1 131 ? 6.651 -17.345 16.381 1.00 35.78 131 PRO A C 1
ATOM 1017 O O . PRO A 1 131 ? 7.114 -18.327 16.961 1.00 35.78 131 PRO A O 1
ATOM 1020 N N . ALA A 1 132 ? 5.389 -17.297 15.960 1.00 44.59 132 ALA A N 1
ATOM 1021 C CA . ALA A 1 132 ? 4.628 -18.512 15.733 1.00 44.59 132 ALA A CA 1
ATOM 1022 C C . ALA A 1 132 ? 5.206 -19.149 14.465 1.00 44.59 132 ALA A C 1
ATOM 1024 O O . ALA A 1 132 ? 5.342 -18.442 13.471 1.00 44.59 132 ALA A O 1
ATOM 1025 N N . PHE A 1 133 ? 5.508 -20.445 14.530 1.00 37.72 133 PHE A N 1
ATOM 1026 C CA . PHE A 1 133 ? 6.228 -21.280 13.558 1.00 37.72 133 PHE A CA 1
ATOM 1027 C C . PHE A 1 133 ? 7.737 -21.394 13.812 1.00 37.72 133 PHE A C 1
ATOM 1029 O O . PHE A 1 133 ? 8.546 -20.579 13.378 1.00 37.72 133 PHE A O 1
ATOM 1036 N N . GLU A 1 134 ? 8.084 -22.459 14.539 1.00 33.56 134 GLU A N 1
ATOM 1037 C CA . GLU A 1 134 ? 9.404 -23.086 14.509 1.00 33.56 134 GLU A CA 1
ATOM 1038 C C . GLU A 1 134 ? 9.639 -23.663 13.100 1.00 33.56 134 GLU A C 1
ATOM 1040 O O . GLU A 1 134 ? 8.764 -24.321 12.535 1.00 33.56 134 GLU A O 1
ATOM 1045 N N . GLU A 1 135 ? 10.800 -23.359 12.517 1.00 37.78 135 GLU A N 1
ATOM 1046 C CA . GLU A 1 135 ? 11.277 -23.921 11.253 1.00 37.78 135 GLU A CA 1
ATOM 1047 C C . GLU A 1 135 ? 11.562 -25.419 11.410 1.00 37.78 135 GLU A C 1
ATOM 1049 O O . GLU A 1 135 ? 12.526 -25.799 12.075 1.00 37.78 135 GLU A O 1
ATOM 1054 N N . ASP A 1 136 ? 10.806 -26.271 10.715 1.00 31.88 136 ASP A N 1
ATOM 1055 C CA . ASP A 1 136 ? 11.335 -27.576 10.320 1.00 31.88 136 ASP A CA 1
ATOM 1056 C C . ASP A 1 136 ? 12.288 -27.356 9.140 1.00 31.88 136 ASP A C 1
ATOM 1058 O O . ASP A 1 136 ? 11.901 -27.208 7.978 1.00 31.88 136 ASP A O 1
ATOM 1062 N N . SER A 1 137 ? 13.572 -27.274 9.481 1.00 40.34 137 SER A N 1
ATOM 1063 C CA . SER A 1 137 ? 14.686 -27.172 8.550 1.00 40.34 137 SER A CA 1
ATOM 1064 C C . SER A 1 137 ? 14.830 -28.485 7.770 1.00 40.34 137 SER A C 1
ATOM 1066 O O . SER A 1 137 ? 15.523 -29.411 8.189 1.00 40.34 137 SER A O 1
ATOM 1068 N N . ALA A 1 138 ? 14.172 -28.577 6.615 1.00 34.53 138 ALA A N 1
ATOM 1069 C CA . ALA A 1 138 ? 14.467 -29.584 5.604 1.00 34.53 138 ALA A CA 1
ATOM 1070 C C . ALA A 1 138 ? 15.187 -28.915 4.429 1.00 34.53 138 ALA A C 1
ATOM 1072 O O . ALA A 1 138 ? 14.602 -28.212 3.609 1.00 34.53 138 ALA A O 1
ATOM 1073 N N . VAL A 1 139 ? 16.497 -29.147 4.391 1.00 35.25 139 VAL A N 1
ATOM 1074 C CA . VAL A 1 139 ? 17.445 -28.798 3.332 1.00 35.25 139 VAL A CA 1
ATOM 1075 C C . VAL A 1 139 ? 16.870 -29.131 1.950 1.00 35.25 139 VAL A C 1
ATOM 1077 O O . VAL A 1 139 ? 16.829 -30.295 1.555 1.00 35.25 139 VAL A O 1
ATOM 1080 N N . ILE A 1 140 ? 16.492 -28.115 1.171 1.00 34.72 140 ILE A N 1
ATOM 1081 C CA . ILE A 1 140 ? 16.298 -28.269 -0.275 1.00 34.72 140 ILE A CA 1
ATOM 1082 C C . ILE A 1 140 ? 17.639 -27.970 -0.948 1.00 34.72 140 ILE A C 1
ATOM 1084 O O . ILE A 1 140 ? 17.935 -26.856 -1.371 1.00 34.72 140 ILE A O 1
ATOM 1088 N N . MET A 1 141 ? 18.468 -29.009 -1.037 1.00 33.28 141 MET A N 1
ATOM 1089 C CA . MET A 1 141 ? 19.490 -29.123 -2.075 1.00 33.28 141 MET A CA 1
ATOM 1090 C C . MET A 1 141 ? 18.767 -29.165 -3.421 1.00 33.28 141 MET A C 1
ATOM 1092 O O . MET A 1 141 ? 18.117 -30.161 -3.731 1.00 33.28 141 MET A O 1
ATOM 1096 N N . THR A 1 142 ? 18.902 -28.128 -4.243 1.00 32.78 142 THR A N 1
ATOM 1097 C CA . THR A 1 142 ? 18.650 -28.271 -5.680 1.00 32.78 142 THR A CA 1
ATOM 1098 C C . THR A 1 142 ? 19.908 -27.880 -6.430 1.00 32.78 142 THR A C 1
ATOM 1100 O O . THR A 1 142 ? 20.281 -26.715 -6.508 1.00 32.78 142 THR A O 1
ATOM 1103 N N . ARG A 1 143 ? 20.573 -28.913 -6.953 1.00 32.25 143 ARG A N 1
ATOM 1104 C CA . ARG A 1 143 ? 21.479 -28.811 -8.091 1.00 32.25 143 ARG A CA 1
ATOM 1105 C C . ARG A 1 143 ? 20.683 -28.309 -9.295 1.00 32.25 143 ARG A C 1
ATOM 1107 O O . ARG A 1 143 ? 19.714 -28.971 -9.663 1.00 32.25 143 ARG A O 1
ATOM 1114 N N . LEU A 1 144 ? 21.140 -27.218 -9.901 1.00 33.72 144 LEU A N 1
ATOM 1115 C CA . LEU A 1 144 ? 21.385 -27.051 -11.340 1.00 33.72 144 LEU A CA 1
ATOM 1116 C C . LEU A 1 144 ? 22.153 -25.746 -11.553 1.00 33.72 144 LEU A C 1
ATOM 1118 O O . LEU A 1 144 ? 21.687 -24.709 -11.038 1.00 33.72 144 LEU A O 1
#

InterPro domains:
  IPR004166 Alpha-type protein kinase, alpha-kinase domain [PF02816] (4-111)
  IPR004166 Alpha-type protein kinase, alpha-kinase domain [PS51158] (1-119)
  I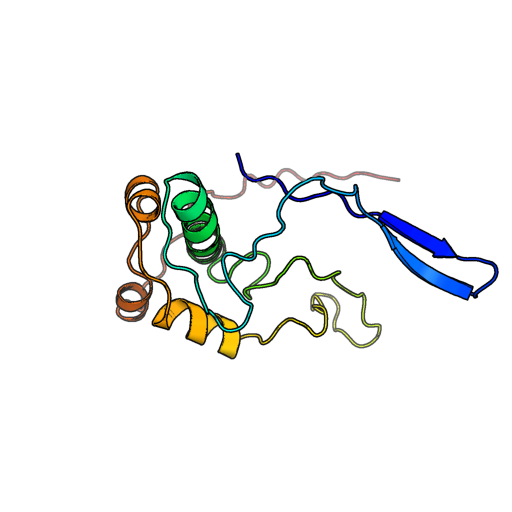PR004166 Alpha-type protein kinase, alpha-kinase domain [SM00811] (1-111)
  IPR011009 Protein kinase-like domain superfamily [SSF56112] (3-120)
  IPR051852 Alpha-type Protein Kinase [PTHR45992] (15-123)

pLDDT: mean 73.38, std 22.6, range [29.88, 96.12]

Secondary structure (DSSP, 8-state):
---PPPEEEEEEGGGTEEEEEEPPPPS-----B-TTS-BPPP-SHHHHHHHHHHHHHHHHHSSSTTSS---S---B--TTS-TT--B--TT--THHHHHHHHHH----HHHHHTTPPPHHHHTT-----PPS------------

Organism: Conger conger (NCBI:txid82655)

Sequence (144 aa):
MSRFLDVFLLHWRSRDQWLTIERNLNGHFRKYNDNTGGETSPVCGLEETVLAFSHWTYHYSRGGVGLELTGPSVITSDDKSSPGDLAFGPANLGDEAMHGFILKHTCTSCCAKLCLSDLRKAKALPGKIKPAFEEDSAVIMTRL

Radius of gyration: 18.39 Å; chains: 1; bounding box: 44×38×56 Å

Foldseek 3Di:
DDDDWDWDWDQPVVVRDIDIDTDDDDDDDDDQAALQQDGDDDPDPVSLQVLLVQLVQCVQVVDHPPNHPDDPFDQDPDVPDDVPDGRGPPRHPHPSSVVSNLVHRDHDPNNVVVVGDRSVVVVVDPDDPDNDDDDPDDDPDDDD